Protein AF-A0A3N5WGN0-F1 (afdb_monomer)

Structure (mmCIF, N/CA/C/O backbone):
data_AF-A0A3N5WGN0-F1
#
_entry.id   AF-A0A3N5WGN0-F1
#
loop_
_atom_site.group_PDB
_atom_site.id
_atom_site.type_symbol
_atom_site.label_atom_id
_atom_site.label_alt_id
_atom_site.label_comp_id
_atom_site.label_asym_id
_atom_site.label_entity_id
_atom_site.label_seq_id
_atom_site.pdbx_PDB_ins_code
_atom_site.Cartn_x
_atom_site.Cartn_y
_atom_site.Cartn_z
_atom_site.occupancy
_atom_site.B_iso_or_equiv
_atom_site.auth_seq_id
_atom_site.auth_comp_id
_atom_site.auth_asym_id
_atom_site.auth_atom_id
_atom_site.pdbx_PDB_model_num
ATOM 1 N N . MET A 1 1 ? 7.384 17.976 -29.093 1.00 52.03 1 MET A N 1
ATOM 2 C CA . MET A 1 1 ? 8.192 16.838 -28.592 1.00 52.03 1 MET A CA 1
ATOM 3 C C . MET A 1 1 ? 7.780 16.317 -27.204 1.00 52.03 1 MET A C 1
ATOM 5 O O . MET A 1 1 ? 8.211 15.232 -26.861 1.00 52.03 1 MET A O 1
ATOM 9 N N . LEU A 1 2 ? 6.886 16.974 -26.442 1.00 50.44 2 LEU A N 1
ATOM 10 C CA . LEU A 1 2 ? 6.421 16.493 -25.118 1.00 50.44 2 LEU A CA 1
ATOM 11 C C . LEU A 1 2 ? 5.454 15.283 -25.141 1.00 50.44 2 LEU A C 1
ATOM 13 O O . LEU A 1 2 ? 5.202 14.663 -24.115 1.00 50.44 2 LEU A O 1
ATOM 17 N N . ARG A 1 3 ? 4.870 14.954 -26.302 1.00 47.56 3 ARG A N 1
ATOM 18 C CA . ARG A 1 3 ? 3.753 13.994 -26.410 1.00 47.56 3 ARG A CA 1
ATOM 19 C C . ARG A 1 3 ? 4.197 12.525 -26.514 1.00 47.56 3 ARG A C 1
ATOM 21 O O . ARG A 1 3 ? 3.372 11.638 -26.316 1.00 47.56 3 ARG A O 1
ATOM 28 N N . SER A 1 4 ? 5.468 12.253 -26.831 1.00 51.91 4 SER A N 1
ATOM 29 C CA . SER A 1 4 ? 5.991 10.882 -26.940 1.00 51.91 4 SER A CA 1
ATOM 30 C C . SER A 1 4 ? 6.491 10.336 -25.600 1.00 51.91 4 SER A C 1
ATOM 32 O O . SER A 1 4 ? 6.226 9.179 -25.298 1.00 51.91 4 SER A O 1
ATOM 34 N N . THR A 1 5 ? 7.126 11.156 -24.760 1.00 50.47 5 THR A N 1
ATOM 35 C CA . THR A 1 5 ? 7.689 10.741 -23.461 1.00 50.47 5 THR A CA 1
ATOM 36 C C . THR A 1 5 ? 6.616 10.243 -22.494 1.00 50.47 5 THR A C 1
ATOM 38 O O . THR A 1 5 ? 6.774 9.197 -21.872 1.00 50.47 5 THR A O 1
ATOM 41 N N . VAL A 1 6 ? 5.466 10.926 -22.454 1.00 54.31 6 VAL A N 1
ATOM 42 C CA . VAL A 1 6 ? 4.311 10.523 -21.634 1.00 54.31 6 VAL A CA 1
ATOM 43 C C . VAL A 1 6 ? 3.792 9.141 -22.053 1.00 54.31 6 VAL A C 1
ATOM 45 O O . VAL A 1 6 ? 3.492 8.309 -21.203 1.00 54.31 6 VAL A O 1
ATOM 48 N N . ARG A 1 7 ? 3.758 8.846 -23.360 1.00 56.03 7 ARG A N 1
ATOM 49 C CA . ARG A 1 7 ? 3.314 7.543 -23.883 1.00 56.03 7 ARG A CA 1
ATOM 50 C C . ARG A 1 7 ? 4.218 6.390 -23.440 1.00 56.03 7 ARG A C 1
ATOM 52 O O . ARG A 1 7 ? 3.700 5.343 -23.068 1.00 56.03 7 ARG A O 1
ATOM 59 N N . TYR A 1 8 ? 5.536 6.578 -23.443 1.00 54.25 8 TYR A N 1
ATOM 60 C CA . TYR A 1 8 ? 6.469 5.535 -23.001 1.00 54.25 8 TYR A CA 1
ATOM 61 C C . TYR A 1 8 ? 6.407 5.293 -21.490 1.00 54.25 8 TYR A C 1
ATOM 63 O O . TYR A 1 8 ? 6.500 4.144 -21.069 1.00 54.25 8 TYR A O 1
ATOM 71 N N . HIS A 1 9 ? 6.167 6.332 -20.682 1.00 59.56 9 HIS A N 1
ATOM 72 C CA . HIS A 1 9 ? 5.974 6.165 -19.239 1.00 59.56 9 HIS A CA 1
ATOM 73 C C . HIS A 1 9 ? 4.719 5.355 -18.899 1.00 59.56 9 HIS A C 1
ATOM 75 O O . HIS A 1 9 ? 4.799 4.466 -18.059 1.00 59.56 9 HIS A O 1
ATOM 81 N N . PHE A 1 10 ? 3.594 5.582 -19.586 1.00 59.38 10 PHE A N 1
ATOM 82 C CA . PHE A 1 10 ? 2.386 4.772 -19.381 1.00 59.38 10 PHE A CA 1
ATOM 83 C C . PHE A 1 10 ? 2.578 3.308 -19.789 1.00 59.38 10 PHE A C 1
ATOM 85 O O . PHE A 1 10 ? 2.125 2.414 -19.080 1.00 59.38 10 PHE A O 1
ATOM 92 N N . VAL A 1 11 ? 3.276 3.045 -20.899 1.00 66.50 11 VAL A N 1
ATOM 93 C CA . VAL A 1 11 ? 3.573 1.670 -21.336 1.00 66.50 11 VAL A CA 1
ATOM 94 C C . VAL A 1 11 ? 4.519 0.977 -20.353 1.00 66.50 11 VAL A C 1
ATOM 96 O O . VAL A 1 11 ? 4.291 -0.172 -19.995 1.00 66.50 11 VAL A O 1
ATOM 99 N N . PHE A 1 12 ? 5.545 1.677 -19.867 1.00 65.81 12 PHE A N 1
ATOM 100 C CA . PHE A 1 12 ? 6.492 1.137 -18.892 1.00 65.81 12 PHE A CA 1
ATOM 101 C C . PHE A 1 12 ? 5.837 0.866 -17.531 1.00 65.81 12 PHE A C 1
ATOM 103 O O . PHE A 1 12 ? 6.024 -0.210 -16.970 1.00 65.81 12 PHE A O 1
ATOM 110 N N . LEU A 1 13 ? 5.001 1.788 -17.040 1.00 67.62 13 LEU A N 1
ATOM 111 C CA . LEU A 1 13 ? 4.187 1.584 -15.839 1.00 67.62 13 LEU A CA 1
ATOM 112 C C . LEU A 1 13 ? 3.234 0.393 -16.013 1.00 67.62 13 LEU A C 1
ATOM 114 O O . LEU A 1 13 ? 3.113 -0.431 -15.112 1.00 67.62 13 LEU A O 1
ATOM 118 N N . GLY A 1 14 ? 2.608 0.266 -17.186 1.00 66.94 14 GLY A N 1
ATOM 119 C CA . GLY A 1 14 ? 1.764 -0.876 -17.532 1.00 66.94 14 GLY A CA 1
ATOM 120 C C . GLY A 1 14 ? 2.525 -2.204 -17.519 1.00 66.94 14 GLY A C 1
ATOM 121 O O . GLY A 1 14 ? 2.006 -3.188 -17.008 1.00 66.94 14 GLY A O 1
ATOM 122 N N . ILE A 1 15 ? 3.770 -2.232 -18.007 1.00 66.88 15 ILE A N 1
ATOM 123 C CA . ILE A 1 15 ? 4.635 -3.422 -17.965 1.00 66.88 15 ILE A CA 1
ATOM 124 C C . ILE A 1 15 ? 5.063 -3.746 -16.529 1.00 66.88 15 ILE A C 1
ATOM 126 O O . ILE A 1 15 ? 5.060 -4.913 -16.157 1.00 66.88 15 ILE A O 1
ATOM 130 N N . ILE A 1 16 ? 5.386 -2.750 -15.699 1.00 67.88 16 ILE A N 1
ATOM 131 C CA . ILE A 1 16 ? 5.701 -2.973 -14.278 1.00 67.88 16 ILE A CA 1
ATOM 132 C C . ILE A 1 16 ? 4.485 -3.540 -13.541 1.00 67.88 16 ILE A C 1
ATOM 134 O O . ILE A 1 16 ? 4.614 -4.541 -12.845 1.00 67.88 16 ILE A O 1
ATOM 138 N N . LEU A 1 17 ? 3.299 -2.958 -13.734 1.00 66.06 17 LEU A N 1
ATOM 139 C CA . LEU A 1 17 ? 2.056 -3.462 -13.145 1.00 66.06 17 LEU A CA 1
ATOM 140 C C . LEU A 1 17 ? 1.719 -4.871 -13.640 1.00 66.06 17 LEU A C 1
ATOM 142 O O . LEU A 1 17 ? 1.282 -5.702 -12.850 1.00 66.06 17 LEU A O 1
ATOM 146 N N . LEU A 1 18 ? 1.973 -5.162 -14.918 1.00 61.31 18 LEU A N 1
ATOM 147 C CA . LEU A 1 18 ? 1.823 -6.499 -15.485 1.00 61.31 18 LEU A CA 1
ATOM 148 C C . LEU A 1 18 ? 2.792 -7.492 -14.829 1.00 61.31 18 LEU A C 1
ATOM 150 O O . LEU A 1 18 ? 2.378 -8.582 -14.459 1.00 61.31 18 LEU A O 1
ATOM 154 N N . MET A 1 19 ? 4.057 -7.117 -14.632 1.00 65.56 19 MET A N 1
ATOM 155 C CA . MET A 1 19 ? 5.050 -7.961 -13.959 1.00 65.56 19 MET A CA 1
ATOM 156 C C . MET A 1 19 ? 4.718 -8.189 -12.477 1.00 65.56 19 MET A C 1
ATOM 158 O O . MET A 1 19 ? 4.921 -9.292 -11.978 1.00 65.56 19 MET A O 1
ATOM 162 N N . ILE A 1 20 ? 4.166 -7.183 -11.789 1.00 64.94 20 ILE A N 1
ATOM 163 C CA . ILE A 1 20 ? 3.671 -7.310 -10.408 1.00 64.94 20 ILE A CA 1
ATOM 164 C C . ILE A 1 20 ? 2.434 -8.214 -10.356 1.00 64.94 20 ILE A C 1
ATOM 166 O O . ILE A 1 20 ? 2.330 -9.041 -9.462 1.00 64.94 20 ILE A O 1
ATOM 170 N N . GLY A 1 21 ? 1.513 -8.110 -11.317 1.00 56.66 21 GLY A N 1
ATOM 171 C CA . GLY A 1 21 ? 0.353 -9.005 -11.398 1.00 56.66 21 GLY A CA 1
ATOM 172 C C . GLY A 1 21 ? 0.722 -10.450 -11.763 1.00 56.66 21 GLY A C 1
ATOM 173 O O . GLY A 1 21 ? 0.049 -11.387 -11.346 1.00 56.66 21 GLY A O 1
ATOM 174 N N . LEU A 1 22 ? 1.813 -10.652 -12.511 1.00 54.97 22 LEU A N 1
ATOM 175 C CA . LEU A 1 22 ? 2.309 -11.976 -12.906 1.00 54.97 22 LEU A CA 1
ATOM 176 C C . LEU A 1 22 ? 3.057 -12.715 -11.784 1.00 54.97 22 LEU A C 1
ATOM 178 O O . LEU A 1 22 ? 3.289 -13.915 -11.923 1.00 54.97 22 LEU A O 1
ATOM 182 N N . SER A 1 23 ? 3.413 -12.054 -10.674 1.00 57.78 23 SER A N 1
ATOM 183 C CA . SER A 1 23 ? 4.052 -12.716 -9.524 1.00 57.78 23 SER A CA 1
ATOM 184 C C . SER A 1 23 ? 3.077 -13.546 -8.671 1.00 57.78 23 SER A C 1
ATOM 186 O O . SER A 1 23 ? 3.498 -14.162 -7.695 1.00 57.78 23 SER A O 1
ATOM 188 N N . GLY A 1 24 ? 1.792 -13.606 -9.048 1.00 53.88 24 GLY A N 1
ATOM 189 C CA . GLY A 1 24 ? 0.784 -14.554 -8.549 1.00 53.88 24 GLY A CA 1
ATOM 190 C C . GLY A 1 24 ? 0.240 -14.278 -7.144 1.00 53.88 24 GLY A C 1
ATOM 191 O O . GLY A 1 24 ? -0.878 -14.679 -6.844 1.00 53.88 24 GLY A O 1
ATOM 192 N N . CYS A 1 25 ? 0.999 -13.571 -6.312 1.00 66.38 25 CYS A N 1
ATOM 193 C CA . CYS A 1 25 ? 0.650 -13.274 -4.921 1.00 66.38 25 CYS A CA 1
ATOM 194 C C . CYS A 1 25 ? 0.081 -11.851 -4.749 1.00 66.38 25 CYS A C 1
ATOM 196 O O . CYS A 1 25 ? -0.743 -11.584 -3.880 1.00 66.38 25 CYS A O 1
ATOM 198 N N . SER A 1 26 ? 0.476 -10.908 -5.606 1.00 76.38 26 SER A N 1
ATOM 199 C CA . SER A 1 26 ? 0.043 -9.512 -5.485 1.00 76.38 26 SER A CA 1
ATOM 200 C C . SER A 1 26 ? -1.244 -9.241 -6.261 1.00 76.38 26 SER A C 1
ATOM 202 O O . SER A 1 26 ? -1.379 -9.626 -7.423 1.00 76.38 26 SER A O 1
ATOM 204 N N . GLN A 1 27 ? -2.172 -8.509 -5.645 1.00 79.69 27 GLN A N 1
ATOM 205 C CA . GLN A 1 27 ? -3.419 -8.097 -6.288 1.00 79.69 27 GLN A CA 1
ATOM 206 C C . GLN A 1 27 ? -3.340 -6.633 -6.719 1.00 79.69 27 GLN A C 1
ATOM 208 O O . GLN A 1 27 ? -2.926 -5.772 -5.945 1.00 79.69 27 GLN A O 1
ATOM 213 N N . VAL A 1 28 ? -3.770 -6.340 -7.949 1.00 81.19 28 VAL A N 1
ATOM 214 C CA . VAL A 1 28 ? -3.794 -4.981 -8.505 1.00 81.19 28 VAL A CA 1
ATOM 215 C C . VAL A 1 28 ? -5.228 -4.585 -8.844 1.00 81.19 28 VAL A C 1
ATOM 217 O O . VAL A 1 28 ? -5.902 -5.271 -9.610 1.00 81.19 28 VAL A O 1
ATOM 220 N N . VAL A 1 29 ? -5.680 -3.449 -8.313 1.00 81.81 29 VAL A N 1
ATOM 221 C CA . VAL A 1 29 ? -7.005 -2.875 -8.560 1.00 81.81 29 VAL A CA 1
ATOM 222 C C . VAL A 1 29 ? -6.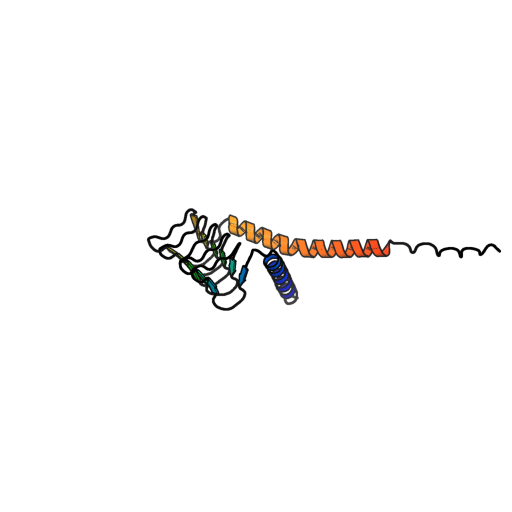856 -1.559 -9.317 1.00 81.81 29 VAL A C 1
ATOM 224 O O . VAL A 1 29 ? -6.320 -0.569 -8.811 1.00 81.81 29 VAL A O 1
ATOM 227 N N . THR A 1 30 ? -7.312 -1.559 -10.568 1.00 76.06 30 THR A N 1
ATOM 228 C CA . THR A 1 30 ? -7.096 -0.468 -11.530 1.00 76.06 30 THR A CA 1
ATOM 229 C C . THR A 1 30 ? -8.307 0.452 -11.710 1.00 76.06 30 THR A C 1
ATOM 231 O O . THR A 1 30 ? -8.133 1.551 -12.234 1.00 76.06 30 THR A O 1
ATOM 234 N N . GLY A 1 31 ? -9.513 0.071 -11.267 1.00 75.12 31 GLY A N 1
ATOM 235 C CA . GLY A 1 31 ? -10.706 0.912 -11.410 1.00 75.12 31 GLY A CA 1
ATOM 236 C C . GLY A 1 31 ? -11.925 0.439 -10.617 1.00 75.12 31 GLY A C 1
ATOM 237 O O . GLY A 1 31 ? -12.088 -0.753 -10.374 1.00 75.12 31 GLY A O 1
ATOM 238 N N . GLY A 1 32 ? -12.786 1.398 -10.256 1.00 81.56 32 GLY A N 1
ATOM 239 C CA . GLY A 1 32 ? -13.968 1.179 -9.412 1.00 81.56 32 GLY A CA 1
ATOM 240 C C . GLY A 1 32 ? -13.626 1.012 -7.928 1.00 81.56 32 GLY A C 1
ATOM 241 O O . GLY A 1 32 ? -12.496 0.655 -7.599 1.00 81.56 32 GLY A O 1
ATOM 242 N N . ASN A 1 33 ? -14.593 1.303 -7.045 1.00 89.31 33 ASN A N 1
ATOM 243 C CA . ASN A 1 33 ? -14.398 1.143 -5.599 1.00 89.31 33 ASN A CA 1
ATOM 244 C C . ASN A 1 33 ? -14.065 -0.317 -5.291 1.00 89.31 33 ASN A C 1
ATOM 246 O O . ASN A 1 33 ? -14.701 -1.232 -5.818 1.00 89.31 33 ASN A O 1
ATOM 250 N N . TYR A 1 34 ? -13.075 -0.515 -4.434 1.00 93.31 34 TYR A N 1
ATOM 251 C CA . TYR A 1 34 ? -12.640 -1.827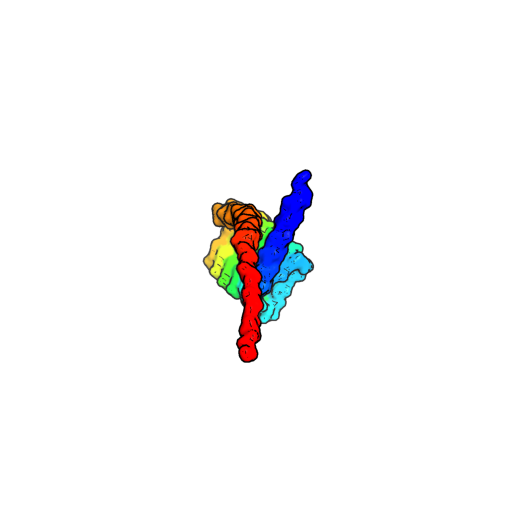 -4.004 1.00 93.31 34 TYR A CA 1
ATOM 252 C C . TYR A 1 34 ? -13.197 -2.147 -2.626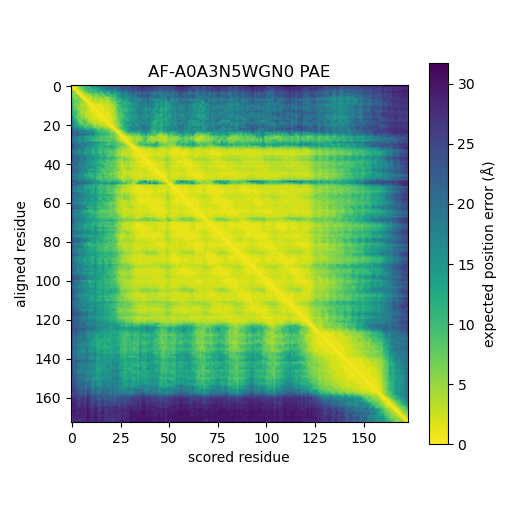 1.00 93.31 34 TYR A C 1
ATOM 254 O O . TYR A 1 34 ? -13.175 -1.314 -1.724 1.00 93.31 34 TYR A O 1
ATOM 262 N N . THR A 1 35 ? -13.642 -3.380 -2.433 1.00 95.44 35 THR A N 1
ATOM 263 C CA . THR A 1 35 ? -14.013 -3.869 -1.109 1.00 95.44 35 THR A CA 1
ATOM 264 C C . THR A 1 35 ? -13.412 -5.249 -0.927 1.00 95.44 35 THR A C 1
ATOM 266 O O . THR A 1 35 ? -13.742 -6.161 -1.684 1.00 95.44 35 THR A O 1
ATOM 269 N N . LEU A 1 36 ? -12.543 -5.407 0.074 1.00 95.81 36 LEU A N 1
ATOM 270 C CA . LEU A 1 36 ? -12.138 -6.722 0.554 1.00 95.81 36 LEU A CA 1
ATOM 271 C C . LEU A 1 36 ? -13.147 -7.149 1.619 1.00 95.81 36 LEU A C 1
ATOM 273 O O . LEU A 1 36 ? -13.190 -6.596 2.717 1.00 95.81 36 LEU A O 1
ATOM 277 N N . GLY A 1 37 ? -14.009 -8.088 1.251 1.00 96.00 37 GLY A N 1
ATOM 278 C CA . GLY A 1 37 ? -15.097 -8.569 2.087 1.00 96.00 37 GLY A CA 1
ATOM 279 C C . GLY A 1 37 ? -14.623 -9.317 3.333 1.00 96.00 37 GLY A C 1
ATOM 280 O O . GLY A 1 37 ? -13.486 -9.777 3.421 1.00 96.00 37 GLY A O 1
ATOM 281 N N . SER A 1 38 ? -15.527 -9.485 4.294 1.00 96.38 38 SER A N 1
ATOM 282 C CA . SER A 1 38 ? -15.254 -10.251 5.510 1.00 96.38 38 SER A CA 1
ATOM 283 C C . SER A 1 38 ? -14.843 -11.689 5.198 1.00 96.38 38 SER A C 1
ATOM 285 O O . SER A 1 38 ? -15.462 -12.357 4.368 1.00 96.38 38 SER A O 1
ATOM 287 N N . GLY A 1 39 ? -13.778 -12.161 5.849 1.00 94.31 39 GLY A N 1
ATOM 288 C CA . GLY A 1 39 ? -13.190 -13.481 5.615 1.00 94.31 39 GLY A CA 1
ATOM 289 C C . GLY A 1 39 ? -12.408 -13.610 4.304 1.00 94.31 39 GLY A C 1
ATOM 290 O O . GLY A 1 39 ? -11.822 -14.663 4.056 1.00 94.31 39 GLY A O 1
ATOM 291 N N . GLN A 1 40 ? -12.377 -12.573 3.458 1.00 95.94 40 GLN A N 1
ATOM 292 C CA . GLN A 1 40 ? -11.550 -12.573 2.256 1.00 95.94 40 GLN A CA 1
ATOM 293 C C . GLN A 1 40 ? -10.100 -12.248 2.594 1.00 95.94 40 GLN A C 1
ATOM 295 O O . GLN A 1 40 ? -9.799 -11.479 3.510 1.00 95.94 40 GLN A O 1
ATOM 300 N N . ARG A 1 41 ? -9.196 -12.826 1.805 1.00 95.88 41 ARG A N 1
ATOM 301 C CA . ARG A 1 41 ? -7.759 -12.705 2.002 1.00 95.88 41 ARG A CA 1
ATOM 302 C C . ARG A 1 41 ? -7.057 -12.342 0.702 1.00 95.88 41 ARG A C 1
ATOM 304 O O . ARG A 1 41 ? -7.390 -12.883 -0.349 1.00 95.88 41 ARG A O 1
ATOM 311 N N . VAL A 1 42 ? -6.069 -11.461 0.807 1.00 94.19 42 VAL A N 1
ATOM 312 C CA . VAL A 1 42 ? -5.085 -11.176 -0.239 1.00 94.19 42 VAL A CA 1
ATOM 313 C C . VAL A 1 42 ? -3.738 -11.715 0.226 1.00 94.19 42 VAL A C 1
ATOM 315 O O . VAL A 1 42 ? -3.167 -11.224 1.202 1.00 94.19 42 VAL A O 1
ATOM 318 N N . ASP A 1 43 ? -3.244 -12.739 -0.467 1.00 93.06 43 ASP A N 1
ATOM 319 C CA . ASP A 1 43 ? -1.958 -13.386 -0.191 1.00 93.06 43 ASP A CA 1
ATOM 320 C C . ASP A 1 43 ? -0.789 -12.611 -0.805 1.00 93.06 43 ASP A C 1
ATOM 322 O O . ASP A 1 43 ? -0.113 -13.093 -1.703 1.00 93.06 43 ASP A O 1
ATOM 326 N N . GLY A 1 44 ? -0.529 -11.403 -0.315 1.00 90.94 44 GLY A N 1
ATOM 327 C CA . GLY A 1 44 ? 0.584 -10.572 -0.757 1.00 90.94 44 GLY A CA 1
ATOM 328 C C . GLY A 1 44 ? 0.289 -9.095 -0.560 1.00 90.94 44 GLY A C 1
ATOM 329 O O . GLY A 1 44 ? -0.516 -8.718 0.292 1.00 90.94 44 GLY A O 1
ATOM 330 N N . SER A 1 45 ? 0.949 -8.254 -1.357 1.00 91.62 45 SER A N 1
ATOM 331 C CA . SER A 1 45 ? 0.685 -6.816 -1.363 1.00 91.62 45 SER A CA 1
ATOM 332 C C . SER A 1 45 ? -0.539 -6.486 -2.219 1.00 91.62 45 SER A C 1
ATOM 334 O O . SER A 1 45 ? -0.702 -6.997 -3.332 1.00 91.62 45 SER A O 1
ATOM 336 N N . LEU A 1 46 ? -1.377 -5.586 -1.712 1.00 92.50 46 LEU A N 1
ATOM 337 C CA . LEU A 1 46 ? -2.558 -5.074 -2.398 1.00 92.50 46 LEU A CA 1
ATOM 338 C C . LEU A 1 46 ? -2.255 -3.691 -2.981 1.00 92.50 46 LEU A C 1
ATOM 340 O O . LEU A 1 46 ? -2.038 -2.736 -2.240 1.00 92.50 46 LEU A O 1
ATOM 344 N N . PHE A 1 47 ? -2.267 -3.574 -4.306 1.00 91.38 47 PHE A N 1
ATOM 345 C CA . PHE A 1 47 ? -2.025 -2.327 -5.030 1.00 91.38 47 PHE A CA 1
ATOM 346 C C . PHE A 1 47 ? -3.339 -1.728 -5.537 1.00 91.38 47 PHE A C 1
ATOM 348 O O . PHE A 1 47 ? -4.005 -2.318 -6.387 1.00 91.38 47 PHE A O 1
ATOM 355 N N . ILE A 1 48 ? -3.695 -0.531 -5.074 1.00 91.12 48 ILE A N 1
ATOM 356 C CA . ILE A 1 48 ? -4.929 0.176 -5.444 1.00 91.12 48 ILE A CA 1
ATOM 357 C C . ILE A 1 48 ? -4.561 1.508 -6.102 1.00 91.12 48 ILE A C 1
ATOM 359 O O . ILE A 1 48 ? -4.004 2.410 -5.480 1.00 91.12 48 ILE A O 1
ATOM 363 N N . LEU A 1 49 ? -4.849 1.653 -7.393 1.00 85.06 49 LEU A N 1
ATOM 364 C CA . LEU A 1 49 ? -4.307 2.769 -8.175 1.00 85.06 49 LEU A CA 1
ATOM 365 C C . LEU A 1 49 ? -5.201 4.014 -8.185 1.00 85.06 49 LEU A C 1
ATOM 367 O O . LEU A 1 49 ? -4.686 5.125 -8.268 1.00 85.06 49 LEU A O 1
ATOM 371 N N . SER A 1 50 ? -6.527 3.859 -8.163 1.00 73.06 50 SER A N 1
ATOM 372 C CA . SER A 1 50 ? -7.420 4.979 -8.502 1.00 73.06 50 SER A CA 1
ATOM 373 C C . SER A 1 50 ? -8.817 4.893 -7.879 1.00 73.06 50 SER A C 1
ATOM 375 O O . SER A 1 50 ? -9.778 5.401 -8.464 1.00 73.06 50 SER A O 1
ATOM 377 N N . SER A 1 51 ? -8.981 4.237 -6.731 1.00 82.62 51 SER A N 1
ATOM 378 C CA . SER A 1 51 ? -10.307 4.162 -6.121 1.00 82.62 51 SER A CA 1
ATOM 379 C C . SER A 1 51 ? -10.321 4.152 -4.608 1.00 82.62 51 SER A C 1
ATOM 381 O O . SER A 1 51 ? -9.285 3.966 -3.977 1.00 82.62 51 SER A O 1
ATOM 383 N N . ASN A 1 52 ? -11.516 4.363 -4.051 1.00 92.25 52 ASN A N 1
ATOM 384 C CA . ASN A 1 52 ? -11.744 4.125 -2.638 1.00 92.25 52 ASN A CA 1
ATOM 385 C C . ASN A 1 52 ? -11.635 2.628 -2.366 1.00 92.25 52 ASN A C 1
ATOM 387 O O . ASN A 1 52 ? -12.053 1.817 -3.198 1.00 92.25 52 ASN A O 1
ATOM 391 N N . ALA A 1 53 ? -11.100 2.280 -1.208 1.00 95.56 53 ALA A N 1
ATOM 392 C CA . ALA A 1 53 ? -10.971 0.904 -0.781 1.00 95.56 53 ALA A CA 1
ATOM 393 C C . ALA A 1 53 ? -11.496 0.723 0.638 1.00 95.56 53 ALA A C 1
ATOM 395 O O . ALA A 1 53 ? -11.174 1.502 1.532 1.00 95.56 53 ALA A O 1
ATOM 396 N N . ASP A 1 54 ? -12.270 -0.337 0.833 1.00 97.06 54 ASP A N 1
ATOM 397 C CA . ASP A 1 54 ? -12.785 -0.753 2.130 1.00 97.06 54 ASP A CA 1
ATOM 398 C C . ASP A 1 54 ? -12.285 -2.167 2.440 1.00 97.06 54 ASP A C 1
ATOM 400 O O . ASP A 1 54 ? -12.620 -3.127 1.747 1.00 97.06 54 ASP A O 1
ATOM 404 N N . LEU A 1 55 ? -11.486 -2.313 3.492 1.00 97.69 55 LEU A N 1
ATOM 405 C CA . LEU A 1 55 ? -11.115 -3.611 4.055 1.00 97.69 55 LEU A CA 1
ATOM 406 C C . LEU A 1 55 ? -12.094 -3.907 5.184 1.00 97.69 55 LEU A C 1
ATOM 408 O O . LEU A 1 55 ? -12.015 -3.275 6.235 1.00 97.69 55 LEU A O 1
ATOM 412 N N . LEU A 1 56 ? -13.052 -4.807 4.964 1.00 97.94 56 LEU A N 1
ATOM 413 C CA . LEU A 1 56 ? -14.092 -5.105 5.949 1.00 97.94 56 LEU A CA 1
ATOM 414 C C . LEU A 1 56 ? -13.549 -5.921 7.126 1.00 97.94 56 LEU A C 1
ATOM 416 O O . LEU A 1 56 ? -12.461 -6.494 7.071 1.00 97.94 56 LEU A O 1
ATOM 420 N N . GLU A 1 57 ? -14.320 -5.978 8.207 1.00 97.38 57 GLU A N 1
ATOM 421 C CA . GLU A 1 57 ? -13.968 -6.754 9.395 1.00 97.38 57 GLU A CA 1
ATOM 422 C C . GLU A 1 57 ? -13.715 -8.225 9.043 1.00 97.38 57 GLU A C 1
ATOM 424 O O . GLU A 1 57 ? -14.454 -8.825 8.258 1.00 97.38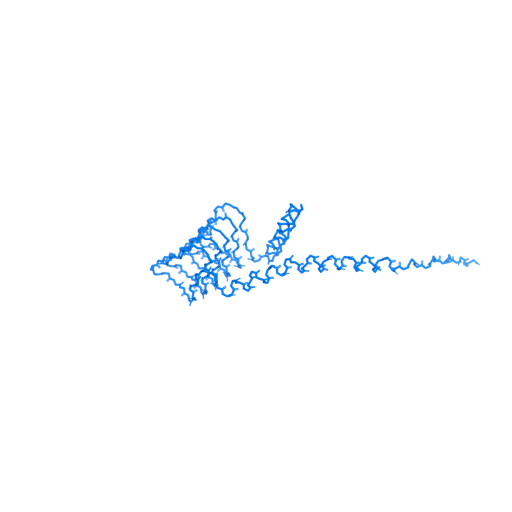 57 GLU A O 1
ATOM 429 N N . GLY A 1 58 ? -12.648 -8.801 9.599 1.00 96.00 58 GLY A N 1
ATOM 430 C CA . GLY A 1 58 ? -12.229 -10.177 9.322 1.00 96.00 58 GLY A CA 1
ATOM 431 C C . GLY A 1 58 ? -11.593 -10.386 7.944 1.00 96.00 58 GLY A C 1
ATOM 432 O O . GLY A 1 58 ? -11.326 -11.527 7.574 1.00 96.00 58 GLY A O 1
ATOM 433 N N . SER A 1 59 ? -11.375 -9.323 7.167 1.00 98.12 59 SER A N 1
ATOM 434 C CA . SER A 1 59 ? -10.534 -9.385 5.970 1.00 98.12 59 SER A CA 1
ATOM 435 C C . SER A 1 59 ? -9.044 -9.357 6.328 1.00 98.12 59 SER A C 1
ATOM 437 O O . SER A 1 59 ? -8.668 -8.835 7.380 1.00 98.12 59 SER A O 1
ATOM 439 N N . LEU A 1 60 ? -8.195 -9.921 5.462 1.00 97.62 60 LEU A N 1
ATOM 440 C CA . LEU A 1 60 ? -6.752 -10.028 5.698 1.00 97.62 60 LEU A CA 1
ATOM 441 C C . LEU A 1 60 ? -5.933 -9.697 4.447 1.00 97.62 60 LEU A C 1
ATOM 443 O O . LEU A 1 60 ? -6.119 -10.307 3.396 1.00 97.62 60 LEU A O 1
ATOM 447 N N . VAL A 1 61 ? -4.952 -8.811 4.586 1.00 97.62 61 VAL A N 1
ATOM 448 C CA . VAL A 1 61 ? -3.873 -8.616 3.610 1.00 97.62 61 VAL A CA 1
ATOM 449 C C . VAL A 1 61 ? -2.567 -9.053 4.261 1.00 97.62 61 VAL A C 1
ATOM 451 O O . VAL A 1 61 ? -2.164 -8.517 5.290 1.00 97.62 61 VAL A O 1
ATOM 454 N N . THR A 1 62 ? -1.905 -10.058 3.689 1.00 96.12 62 THR A N 1
ATOM 455 C CA . THR A 1 62 ? -0.699 -10.635 4.309 1.00 96.12 62 THR A CA 1
ATOM 456 C C . THR A 1 62 ? 0.562 -9.816 4.060 1.00 96.12 62 THR A C 1
ATOM 458 O O . THR A 1 62 ? 1.576 -10.062 4.705 1.00 96.12 62 THR A O 1
ATOM 461 N N . GLY A 1 63 ? 0.532 -8.909 3.084 1.00 94.31 63 GLY A N 1
ATOM 462 C CA . GLY A 1 63 ? 1.592 -7.947 2.806 1.00 94.31 63 GLY A CA 1
ATOM 463 C C . GLY A 1 63 ? 1.104 -6.512 2.974 1.00 94.31 63 GLY A C 1
ATOM 464 O O . GLY A 1 63 ? 0.137 -6.241 3.683 1.00 94.31 63 GLY A O 1
ATOM 465 N N . SER A 1 64 ? 1.778 -5.584 2.301 1.00 94.56 64 SER A N 1
ATOM 466 C CA . SER A 1 64 ? 1.475 -4.155 2.406 1.00 94.56 64 SER A CA 1
ATOM 467 C C . SER A 1 64 ? 0.276 -3.744 1.547 1.00 94.56 64 SER A C 1
ATOM 469 O O . SER A 1 64 ? 0.069 -4.264 0.445 1.00 94.56 64 SER A O 1
ATOM 471 N N . VAL A 1 65 ? -0.471 -2.740 2.002 1.00 95.56 65 VAL A N 1
ATOM 472 C CA . VAL A 1 65 ? -1.477 -2.051 1.180 1.00 95.56 65 VAL A CA 1
ATOM 473 C C . VAL A 1 65 ? -0.847 -0.794 0.593 1.00 95.56 65 VAL A C 1
ATOM 475 O O . VAL A 1 65 ? -0.403 0.089 1.321 1.00 95.56 65 VAL A O 1
ATOM 478 N N . ILE A 1 66 ? -0.803 -0.705 -0.732 1.00 93.00 66 ILE A N 1
ATOM 479 C CA . ILE A 1 66 ? -0.216 0.413 -1.469 1.00 93.00 66 ILE A CA 1
ATOM 480 C C . ILE A 1 66 ? -1.330 1.078 -2.268 1.00 93.00 66 ILE A C 1
ATOM 482 O O . ILE A 1 66 ? -1.800 0.531 -3.266 1.00 93.00 66 ILE A O 1
ATOM 486 N N . GLN A 1 67 ? -1.743 2.271 -1.847 1.00 92.69 67 GLN A N 1
ATOM 487 C CA . GLN A 1 67 ? -2.812 3.026 -2.489 1.00 92.69 67 GLN A CA 1
ATOM 488 C C . GLN A 1 67 ? -2.304 4.366 -3.027 1.00 92.69 67 GLN A C 1
ATOM 490 O O . GLN A 1 67 ? -1.737 5.180 -2.302 1.00 92.69 67 GLN A O 1
ATOM 495 N N . LEU A 1 68 ? -2.504 4.626 -4.319 1.00 89.06 68 LEU A N 1
ATOM 496 C CA . LEU A 1 68 ? -2.006 5.866 -4.925 1.00 89.06 68 LEU A CA 1
ATOM 497 C C . LEU A 1 68 ? -2.951 7.060 -4.749 1.00 89.06 68 LEU A C 1
ATOM 499 O O . LEU A 1 68 ? -2.492 8.198 -4.795 1.00 89.06 68 LEU A O 1
ATOM 503 N N . CYS A 1 69 ? -4.253 6.826 -4.587 1.00 84.50 69 CYS A N 1
ATOM 504 C CA . CYS A 1 69 ? -5.250 7.895 -4.530 1.00 84.50 69 CYS A CA 1
ATOM 505 C C . CYS A 1 69 ? -6.486 7.500 -3.702 1.00 84.50 69 CYS A C 1
ATOM 507 O O . CYS A 1 69 ? -6.751 6.315 -3.510 1.00 84.50 69 CYS A O 1
ATOM 509 N N . CYS A 1 70 ? -7.292 8.503 -3.341 1.00 92.06 70 CYS A N 1
ATOM 510 C CA . CYS A 1 70 ? -8.628 8.418 -2.738 1.00 92.06 70 CYS A CA 1
ATOM 511 C C . CYS A 1 70 ? -8.627 7.966 -1.269 1.00 92.06 70 CYS A C 1
ATOM 513 O O . CYS A 1 70 ? -7.698 8.257 -0.531 1.00 92.06 70 CYS A O 1
ATOM 515 N N . ASN A 1 71 ? -9.709 7.346 -0.801 1.00 95.25 71 ASN A N 1
ATOM 516 C CA . ASN A 1 71 ? -9.865 7.011 0.610 1.00 95.25 71 ASN A CA 1
ATOM 517 C C . ASN A 1 71 ? -9.645 5.516 0.846 1.00 95.25 71 ASN A C 1
ATOM 519 O O . ASN A 1 71 ? -10.042 4.692 0.021 1.00 95.25 71 ASN A O 1
ATOM 523 N N . LEU A 1 72 ? -9.029 5.171 1.967 1.00 97.25 72 LEU A N 1
ATOM 524 C CA . LEU A 1 72 ? -8.869 3.803 2.440 1.00 97.25 72 LEU A CA 1
ATOM 525 C C . LEU A 1 72 ? -9.494 3.697 3.827 1.00 97.25 72 LEU A C 1
ATOM 527 O O . LEU A 1 72 ? -9.064 4.388 4.750 1.00 97.25 72 LEU A O 1
ATOM 531 N N . THR A 1 73 ? -10.469 2.811 3.974 1.00 98.00 73 THR A N 1
ATOM 532 C CA . THR A 1 73 ? -11.042 2.453 5.270 1.00 98.00 73 THR A CA 1
ATOM 533 C C . THR A 1 73 ? -10.582 1.054 5.648 1.00 98.00 73 THR A C 1
ATOM 535 O O . THR A 1 73 ? -10.765 0.105 4.882 1.00 98.00 73 THR A O 1
ATOM 538 N N . VAL A 1 74 ? -10.009 0.905 6.839 1.00 98.19 74 VAL A N 1
ATOM 539 C CA . VAL A 1 74 ? -9.488 -0.368 7.341 1.00 98.19 74 VAL A CA 1
ATOM 540 C C . VAL A 1 74 ? -10.281 -0.804 8.564 1.00 98.19 74 VAL A C 1
ATOM 542 O O . VAL A 1 74 ? -10.238 -0.136 9.591 1.00 98.19 74 VAL A O 1
ATOM 545 N N . ARG A 1 75 ? -10.984 -1.934 8.452 1.00 98.19 75 ARG A N 1
ATOM 546 C CA . ARG A 1 75 ? -11.637 -2.679 9.549 1.00 98.19 75 ARG A CA 1
ATOM 547 C C . ARG A 1 75 ? -11.045 -4.085 9.733 1.00 98.19 75 ARG A C 1
ATOM 549 O O . ARG A 1 75 ? -11.417 -4.789 10.662 1.00 98.19 75 ARG A O 1
ATOM 556 N N . GLY A 1 76 ? -10.178 -4.516 8.814 1.00 97.31 76 GLY A N 1
ATOM 557 C CA . GLY A 1 76 ? -9.525 -5.828 8.814 1.00 97.31 76 GLY A CA 1
ATOM 558 C C . GLY A 1 76 ? -8.076 -5.800 9.313 1.00 97.31 76 GLY A C 1
ATOM 559 O O . GLY A 1 76 ? -7.662 -4.882 10.022 1.00 97.31 76 GLY A O 1
ATOM 560 N N . GLN A 1 77 ? -7.306 -6.811 8.910 1.00 98.25 77 GLN A N 1
ATOM 561 C CA . GLN A 1 77 ? -5.888 -6.977 9.239 1.00 98.25 77 GLN A CA 1
ATOM 562 C C . GLN A 1 77 ? -4.970 -6.700 8.044 1.00 98.25 77 GLN A C 1
ATOM 564 O O . GLN A 1 77 ? -5.220 -7.160 6.927 1.00 98.25 77 GLN A O 1
ATOM 569 N N . VAL A 1 78 ? -3.874 -5.990 8.310 1.00 98.31 78 VAL A N 1
ATOM 570 C CA . VAL A 1 78 ? -2.749 -5.780 7.395 1.00 98.31 78 VAL A CA 1
ATOM 571 C C . VAL A 1 78 ? -1.472 -6.191 8.127 1.00 98.31 78 VAL A C 1
ATOM 573 O O . VAL A 1 78 ? -1.046 -5.516 9.060 1.00 98.31 78 VAL A O 1
ATOM 576 N N . ASN A 1 79 ? -0.854 -7.296 7.709 1.00 97.62 79 ASN A N 1
ATOM 577 C CA . ASN A 1 79 ? 0.298 -7.883 8.418 1.00 97.62 79 ASN A CA 1
ATOM 578 C C . ASN A 1 79 ? 1.628 -7.154 8.169 1.00 97.62 79 ASN A C 1
ATOM 580 O O . ASN A 1 79 ? 2.675 -7.560 8.670 1.00 97.62 79 ASN A O 1
ATOM 584 N N . ASP A 1 80 ? 1.606 -6.115 7.346 1.00 95.44 80 ASP A N 1
ATOM 585 C CA . ASP A 1 80 ? 2.756 -5.260 7.097 1.00 95.44 80 ASP A CA 1
ATOM 586 C C . ASP A 1 80 ? 2.304 -3.795 7.194 1.00 95.44 80 ASP A C 1
ATOM 588 O O . ASP A 1 80 ? 1.603 -3.435 8.139 1.00 95.44 80 ASP A O 1
ATOM 592 N N . GLY A 1 81 ? 2.706 -2.933 6.258 1.00 95.31 81 GLY A N 1
ATOM 593 C CA . GLY A 1 81 ? 2.426 -1.503 6.315 1.00 95.31 81 GLY A CA 1
ATOM 594 C C . GLY A 1 81 ? 1.354 -1.027 5.344 1.00 95.31 81 GLY A C 1
ATOM 595 O O . GLY A 1 81 ? 0.907 -1.737 4.436 1.00 95.31 81 GLY A O 1
ATOM 596 N N . ILE A 1 82 ? 0.989 0.241 5.502 1.00 96.19 82 ILE A N 1
ATOM 597 C CA . ILE A 1 82 ? 0.153 0.970 4.549 1.00 96.19 82 ILE A CA 1
ATOM 598 C C . ILE A 1 82 ? 0.980 2.101 3.954 1.00 96.19 82 ILE A C 1
ATOM 600 O O . ILE A 1 82 ? 1.519 2.938 4.671 1.00 96.19 82 ILE A O 1
ATOM 604 N N . PHE A 1 83 ? 1.036 2.167 2.630 1.00 93.88 83 PHE A N 1
ATOM 605 C CA . PHE A 1 83 ? 1.572 3.311 1.910 1.00 93.88 83 PHE A CA 1
ATOM 606 C C . PHE A 1 83 ? 0.449 3.985 1.128 1.00 93.88 83 PHE A C 1
ATOM 608 O O . PHE A 1 83 ? -0.144 3.377 0.236 1.00 93.88 83 PHE A O 1
ATOM 615 N N . MET A 1 84 ? 0.187 5.255 1.427 1.00 93.06 84 MET A N 1
ATOM 616 C CA . MET A 1 84 ? -0.749 6.082 0.682 1.00 93.06 84 MET A CA 1
ATOM 617 C C . MET A 1 84 ? -0.049 7.304 0.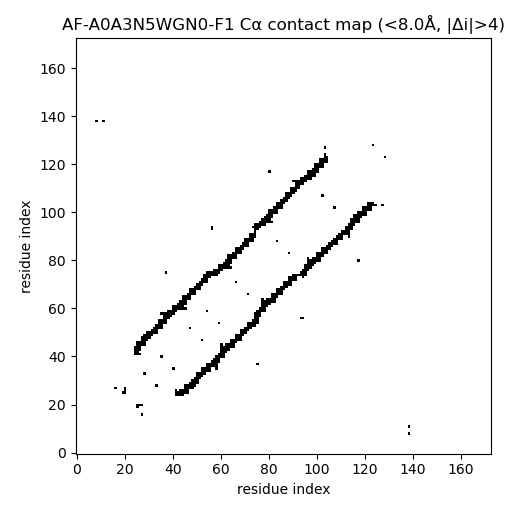097 1.00 93.06 84 MET A C 1
ATOM 619 O O . MET A 1 84 ? 0.516 8.127 0.817 1.00 93.06 84 MET A O 1
ATOM 623 N N . LEU A 1 85 ? -0.125 7.453 -1.225 1.00 90.62 85 LEU A N 1
ATOM 624 C CA . LEU A 1 85 ? 0.441 8.620 -1.899 1.00 90.62 85 LEU A CA 1
ATOM 625 C C . LEU A 1 85 ? -0.464 9.853 -1.753 1.00 90.62 85 LEU A C 1
ATOM 627 O O . LEU A 1 85 ? 0.021 10.944 -1.465 1.00 90.62 85 LEU A O 1
ATOM 631 N N . ALA A 1 86 ? -1.771 9.698 -1.949 1.00 91.12 86 ALA A N 1
ATOM 632 C CA . ALA A 1 86 ? -2.716 10.800 -1.834 1.00 91.12 86 ALA A CA 1
ATOM 633 C C . ALA A 1 86 ? -4.082 10.333 -1.319 1.00 91.12 86 ALA A C 1
ATOM 635 O O . ALA A 1 86 ? -4.660 9.398 -1.869 1.00 91.12 86 ALA A O 1
ATOM 636 N N . GLY A 1 87 ? -4.625 11.046 -0.333 1.00 92.44 87 GLY A N 1
ATOM 637 C CA . GLY A 1 87 ? -5.988 10.882 0.165 1.00 92.44 87 GLY A CA 1
ATOM 638 C C . GLY A 1 87 ? -6.055 10.523 1.648 1.00 92.44 87 GLY A C 1
ATOM 639 O O . GLY A 1 87 ? -5.142 10.850 2.398 1.00 92.44 87 GLY A O 1
ATOM 640 N N . ASN A 1 88 ? -7.166 9.942 2.101 1.00 95.19 88 ASN A N 1
ATOM 641 C CA . ASN A 1 88 ? -7.404 9.761 3.536 1.00 95.19 88 ASN A CA 1
ATOM 642 C C . ASN A 1 88 ? -7.348 8.288 3.937 1.00 95.19 88 ASN A C 1
ATOM 644 O O . ASN A 1 88 ? -7.946 7.444 3.270 1.00 95.19 88 ASN A O 1
ATOM 648 N N . VAL A 1 89 ? -6.696 7.998 5.062 1.00 97.56 89 VAL A N 1
ATOM 649 C CA . VAL A 1 89 ? -6.731 6.675 5.695 1.00 97.56 89 VAL A CA 1
ATOM 650 C C . VAL A 1 89 ? -7.521 6.765 6.984 1.00 97.56 89 VAL A C 1
ATOM 652 O O . VAL A 1 89 ? -7.175 7.536 7.877 1.00 97.56 89 VAL A O 1
ATOM 655 N N . MET A 1 90 ? -8.557 5.941 7.085 1.00 97.94 90 MET A N 1
ATOM 656 C CA . MET A 1 90 ? -9.323 5.739 8.303 1.00 97.94 90 MET A CA 1
ATOM 657 C C . MET A 1 90 ? -9.107 4.315 8.805 1.00 97.94 90 MET A C 1
ATOM 659 O O . MET A 1 90 ? -9.464 3.352 8.130 1.00 97.94 90 MET A O 1
ATOM 663 N N . VAL A 1 91 ? -8.535 4.183 9.996 1.00 98.19 91 VAL A N 1
ATOM 664 C CA . VAL A 1 91 ? -8.361 2.902 10.683 1.00 98.19 91 VAL A CA 1
ATOM 665 C C . VAL A 1 91 ? -9.440 2.802 11.751 1.00 98.19 91 VAL A C 1
ATOM 667 O O . VAL A 1 91 ? -9.422 3.535 12.741 1.00 98.19 91 VAL A O 1
ATOM 670 N N . GLU A 1 92 ? -10.416 1.933 11.521 1.00 98.12 92 GLU A N 1
ATOM 671 C CA . GLU A 1 92 ? -11.567 1.763 12.399 1.00 98.12 92 GLU A CA 1
ATOM 672 C C . GLU A 1 92 ? -11.288 0.793 13.557 1.00 98.12 92 GLU A C 1
ATOM 674 O O . GLU A 1 92 ? -10.283 0.083 13.593 1.00 98.12 92 GLU A O 1
ATOM 679 N N . THR A 1 93 ? -12.189 0.773 14.539 1.00 96.38 93 THR A N 1
ATOM 680 C CA . THR A 1 93 ? -12.115 -0.111 15.707 1.00 96.38 93 THR A CA 1
ATOM 681 C C . THR A 1 93 ? -11.969 -1.577 15.291 1.00 96.38 93 THR A C 1
ATOM 683 O O . THR A 1 93 ? -12.684 -2.047 14.412 1.00 96.38 93 THR A O 1
ATOM 686 N N . GLY A 1 94 ? -11.058 -2.310 15.938 1.00 93.69 94 GLY A N 1
ATOM 687 C CA . GLY A 1 94 ? -10.804 -3.724 15.643 1.00 93.69 94 GLY A CA 1
ATOM 688 C C . GLY A 1 94 ? -9.836 -3.972 14.484 1.00 93.69 94 GLY A C 1
ATOM 689 O O . GLY A 1 94 ? -9.357 -5.095 14.341 1.00 93.69 94 GLY A O 1
ATOM 690 N N . ALA A 1 95 ? -9.486 -2.946 13.703 1.00 97.75 95 ALA A N 1
ATOM 691 C CA . ALA A 1 95 ? -8.445 -3.066 12.692 1.00 97.75 95 ALA A CA 1
ATOM 692 C C . ALA A 1 95 ? -7.059 -3.235 13.325 1.00 97.75 95 ALA A C 1
ATOM 694 O O . ALA A 1 95 ? -6.764 -2.653 14.375 1.00 97.75 95 ALA A O 1
ATOM 695 N N . GLN A 1 96 ? -6.195 -3.987 12.646 1.00 98.06 96 GLN A N 1
ATOM 696 C CA . GLN A 1 96 ? -4.820 -4.221 13.074 1.00 98.06 96 GLN A CA 1
ATOM 697 C C . GLN A 1 96 ? -3.859 -4.036 11.898 1.00 98.06 96 GLN A C 1
ATOM 699 O O . GLN A 1 96 ? -4.033 -4.645 10.842 1.00 98.06 96 GLN A O 1
ATOM 704 N N . ILE A 1 97 ? -2.849 -3.193 12.103 1.00 98.12 97 ILE A N 1
ATOM 705 C CA . ILE A 1 97 ? -1.737 -2.972 11.183 1.00 98.12 97 ILE A CA 1
ATOM 706 C C . ILE A 1 97 ? -0.435 -3.273 11.926 1.00 98.12 97 ILE A C 1
ATOM 708 O O . ILE A 1 97 ? -0.117 -2.633 12.931 1.00 98.12 97 ILE A O 1
ATOM 712 N N . ASP A 1 98 ? 0.315 -4.255 11.439 1.00 97.81 98 ASP A N 1
ATOM 713 C CA . ASP A 1 98 ? 1.501 -4.764 12.136 1.00 97.81 98 ASP A CA 1
ATOM 714 C C . ASP A 1 98 ? 2.765 -3.924 11.882 1.00 97.81 98 ASP A C 1
ATOM 716 O O . ASP A 1 98 ? 3.787 -4.131 12.537 1.00 97.81 98 ASP A O 1
ATOM 720 N N . ASN A 1 99 ? 2.714 -2.961 10.958 1.00 96.31 99 ASN A N 1
ATOM 721 C CA . ASN A 1 99 ? 3.855 -2.114 10.618 1.00 96.31 99 ASN A CA 1
ATOM 722 C C . ASN A 1 99 ? 3.453 -0.645 10.376 1.00 96.31 99 ASN A C 1
ATOM 724 O O . ASN A 1 99 ? 2.378 -0.192 10.772 1.00 96.31 99 ASN A O 1
ATOM 728 N N . ASP A 1 100 ? 4.359 0.121 9.773 1.00 94.69 100 ASP A N 1
ATOM 729 C CA . ASP A 1 100 ? 4.219 1.558 9.572 1.00 94.69 100 ASP A CA 1
ATOM 730 C C . ASP A 1 100 ? 3.082 1.942 8.609 1.00 94.69 100 ASP A C 1
ATOM 732 O O . ASP A 1 100 ? 2.799 1.272 7.609 1.00 94.69 100 ASP A O 1
ATOM 736 N N . ILE A 1 101 ? 2.483 3.105 8.869 1.00 95.38 101 ILE A N 1
ATOM 737 C CA . ILE A 1 101 ? 1.585 3.795 7.942 1.00 95.38 101 ILE A CA 1
ATOM 738 C C . ILE A 1 101 ? 2.301 5.038 7.430 1.00 95.38 101 ILE A C 1
ATOM 740 O O . ILE A 1 101 ? 2.662 5.926 8.196 1.00 95.38 101 ILE A O 1
ATOM 744 N N . THR A 1 102 ? 2.486 5.127 6.120 1.00 94.06 102 THR A N 1
ATOM 745 C CA . THR A 1 102 ? 3.071 6.293 5.456 1.00 94.06 102 THR A CA 1
ATOM 746 C C . THR A 1 102 ? 2.023 6.970 4.587 1.00 94.06 102 THR A C 1
ATOM 748 O O . THR A 1 102 ? 1.546 6.379 3.619 1.00 94.06 102 THR A O 1
ATOM 751 N N . LEU A 1 103 ? 1.699 8.223 4.901 1.00 93.81 103 LEU A N 1
ATOM 752 C CA . LEU A 1 103 ? 0.818 9.087 4.120 1.00 93.81 103 LEU A CA 1
ATOM 753 C C . LEU A 1 103 ? 1.616 10.239 3.530 1.00 93.81 103 LEU A C 1
ATOM 755 O O . LEU A 1 103 ? 2.088 11.098 4.259 1.00 93.81 103 LEU A O 1
ATOM 759 N N . VAL A 1 104 ? 1.740 10.313 2.208 1.00 92.38 104 VAL A N 1
ATOM 760 C CA . VAL A 1 104 ? 2.479 11.417 1.576 1.00 92.38 104 VAL A CA 1
ATOM 761 C C . VAL A 1 104 ? 1.640 12.695 1.542 1.00 92.38 104 VAL A C 1
ATOM 763 O O . VAL A 1 104 ? 2.165 13.791 1.733 1.00 92.38 104 VAL A O 1
ATOM 766 N N . THR A 1 105 ? 0.334 12.591 1.288 1.00 91.50 105 THR A N 1
ATOM 767 C CA . THR A 1 105 ? -0.588 13.735 1.267 1.00 91.50 105 THR A CA 1
ATOM 768 C C . THR A 1 105 ? -2.002 13.306 1.652 1.00 91.50 105 THR A C 1
ATOM 770 O O . THR A 1 105 ? -2.520 12.345 1.092 1.00 91.50 105 THR A O 1
ATOM 773 N N . GLY A 1 106 ? -2.648 14.066 2.538 1.00 91.81 106 GLY A N 1
ATOM 774 C CA . GLY A 1 106 ? -4.031 13.867 2.978 1.00 91.81 106 GLY A CA 1
ATOM 775 C C . GLY A 1 106 ? -4.122 13.746 4.495 1.00 91.81 106 GLY A C 1
ATOM 776 O O . GLY A 1 106 ? -3.304 14.357 5.176 1.00 91.81 106 GLY A O 1
ATOM 777 N N . ASN A 1 107 ? -5.114 13.019 5.016 1.00 94.00 107 ASN A N 1
ATOM 778 C CA . ASN A 1 107 ? -5.346 12.928 6.460 1.00 94.00 107 ASN A CA 1
ATOM 779 C C . ASN A 1 107 ? -5.365 11.482 6.945 1.00 94.00 107 ASN A C 1
ATOM 781 O O . ASN A 1 107 ? -5.938 10.596 6.305 1.00 94.00 107 ASN A O 1
ATOM 785 N N . PHE A 1 108 ? -4.805 11.275 8.128 1.00 96.75 108 PHE A N 1
ATOM 786 C CA . PHE A 1 108 ? -4.919 10.032 8.867 1.00 96.75 108 PHE A CA 1
ATOM 787 C C . PHE A 1 108 ? -5.954 10.174 9.990 1.00 96.75 108 PHE A C 1
ATOM 789 O O . PHE A 1 108 ? -6.022 11.190 10.679 1.00 96.75 108 PHE A O 1
ATOM 796 N N . THR A 1 109 ? -6.797 9.164 10.177 1.00 97.69 109 THR A N 1
ATOM 797 C CA . THR A 1 109 ? -7.747 9.093 11.289 1.00 97.69 109 THR A CA 1
ATOM 798 C C . THR A 1 109 ? -7.724 7.698 11.884 1.00 97.69 109 THR A C 1
ATOM 800 O O . THR A 1 109 ? -7.981 6.712 11.199 1.00 97.69 109 THR A O 1
ATOM 803 N N . GLN A 1 110 ? -7.459 7.627 13.183 1.00 97.38 110 GLN A N 1
ATOM 804 C CA . GLN A 1 110 ? -7.477 6.390 13.946 1.00 97.38 110 GLN A CA 1
ATOM 805 C C . GLN A 1 110 ? -8.637 6.415 14.937 1.00 97.38 110 GLN A C 1
ATOM 807 O O . GLN A 1 110 ? -8.730 7.322 15.766 1.00 97.38 110 GLN A O 1
ATOM 812 N N . LEU A 1 111 ? -9.516 5.416 14.872 1.00 97.31 111 LEU A N 1
ATOM 813 C CA . LEU A 1 111 ? -10.580 5.244 15.856 1.00 97.31 111 LEU A CA 1
ATOM 814 C C . LEU A 1 111 ? -10.092 4.430 17.067 1.00 97.31 111 LEU A C 1
ATOM 816 O O . LEU A 1 111 ? -9.225 3.559 16.921 1.00 97.31 111 LEU A O 1
ATOM 820 N N . PRO A 1 112 ? -10.659 4.669 18.267 1.00 95.94 112 PRO A N 1
ATOM 821 C CA . PRO A 1 112 ? -10.339 3.895 19.461 1.00 95.94 112 PRO A CA 1
ATOM 822 C C . PRO A 1 112 ? -10.508 2.388 19.241 1.00 95.94 112 PRO A C 1
ATOM 824 O O . PRO A 1 112 ? -11.473 1.944 18.621 1.00 95.94 112 PRO A O 1
ATOM 827 N N . GLY A 1 113 ? -9.577 1.598 19.777 1.00 93.25 113 GLY A N 1
ATOM 828 C CA . GLY A 1 113 ? -9.608 0.136 19.678 1.00 93.25 113 GLY A CA 1
ATOM 829 C C . GLY A 1 113 ? -9.034 -0.442 18.380 1.00 93.25 113 GLY A C 1
ATOM 830 O O . GLY A 1 113 ? -9.102 -1.651 18.187 1.00 93.25 113 GLY A O 1
ATOM 831 N N . SER A 1 114 ? -8.471 0.387 17.503 1.00 96.38 114 SER A N 1
ATOM 832 C CA . SER A 1 114 ? -7.560 -0.068 16.446 1.00 96.38 114 SER A CA 1
ATOM 833 C C . SER A 1 114 ? -6.136 -0.247 16.981 1.00 96.38 114 SER A C 1
ATOM 835 O O . SER A 1 114 ? -5.741 0.422 17.941 1.00 96.38 114 SER A O 1
ATOM 837 N N . GLN A 1 115 ? -5.357 -1.132 16.361 1.00 97.00 115 GLN A N 1
ATOM 838 C CA . GLN A 1 115 ? -3.974 -1.416 16.744 1.00 97.00 115 GLN A CA 1
ATOM 839 C C . GLN A 1 115 ? -3.028 -1.133 15.581 1.00 97.00 115 GLN A C 1
ATOM 841 O O . GLN A 1 115 ? -3.217 -1.642 14.480 1.00 97.00 115 GLN A O 1
ATOM 846 N N . ILE A 1 116 ? -2.006 -0.320 15.839 1.00 97.19 116 ILE A N 1
ATOM 847 C CA . ILE A 1 116 ? -0.924 -0.038 14.895 1.00 97.19 116 ILE A CA 1
ATOM 848 C C . ILE A 1 116 ? 0.370 -0.277 15.657 1.00 97.19 116 ILE A C 1
ATOM 850 O O . ILE A 1 116 ? 0.627 0.394 16.656 1.00 97.19 116 ILE A O 1
ATOM 854 N N . VAL A 1 117 ? 1.133 -1.281 15.236 1.00 96.75 117 V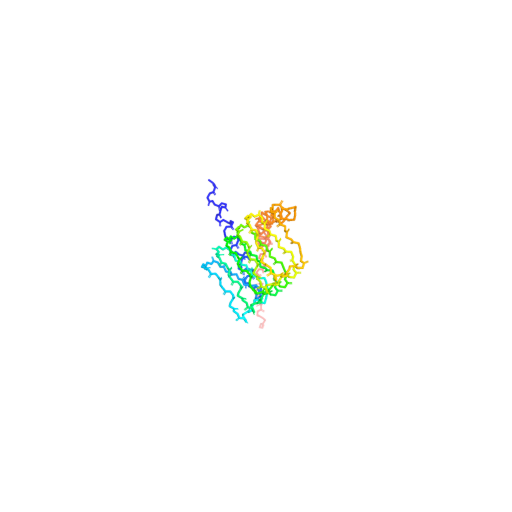AL A N 1
ATOM 855 C CA . VAL A 1 117 ? 2.390 -1.660 15.899 1.00 96.75 117 VAL A CA 1
ATOM 856 C C . VAL A 1 117 ? 3.526 -0.716 15.494 1.00 96.75 117 VAL A C 1
ATOM 858 O O . VAL A 1 117 ? 4.395 -0.416 16.313 1.00 96.75 117 VAL A O 1
ATOM 861 N N . GLY A 1 118 ? 3.509 -0.244 14.245 1.00 93.56 118 GLY A N 1
ATOM 862 C CA . GLY A 1 118 ? 4.495 0.686 13.699 1.00 93.56 118 GLY A CA 1
ATOM 863 C C . GLY A 1 118 ? 4.200 2.162 13.977 1.00 93.56 118 GLY A C 1
ATOM 864 O O . GLY A 1 118 ? 3.407 2.533 14.845 1.00 93.56 118 GLY A O 1
ATOM 865 N N . GLN A 1 119 ? 4.863 3.027 13.215 1.00 93.75 119 GLN A N 1
ATOM 866 C CA . GLN A 1 119 ? 4.724 4.479 13.274 1.00 93.75 119 GLN A CA 1
ATOM 867 C C . GLN A 1 119 ? 3.826 5.014 12.158 1.00 93.75 119 GLN A C 1
ATOM 869 O O . GLN A 1 119 ? 3.790 4.487 11.047 1.00 93.75 119 GLN A O 1
ATOM 874 N N . VAL A 1 120 ? 3.141 6.124 12.439 1.00 94.50 120 VAL A N 1
ATOM 875 C CA . VAL A 1 120 ? 2.408 6.889 11.426 1.00 94.50 120 VAL A CA 1
ATOM 876 C C . VAL A 1 120 ? 3.274 8.066 10.986 1.00 94.50 120 VAL A C 1
ATOM 878 O O . VAL A 1 120 ? 3.638 8.917 11.796 1.00 94.50 120 VAL A O 1
ATOM 881 N N . SER A 1 121 ? 3.622 8.097 9.704 1.00 93.12 121 SER A N 1
ATOM 882 C CA . SER A 1 121 ? 4.414 9.151 9.072 1.00 93.12 121 SER A CA 1
ATOM 883 C C . SER A 1 121 ? 3.571 9.909 8.056 1.00 93.12 121 SER A C 1
ATOM 885 O O . SER A 1 121 ? 3.069 9.314 7.105 1.00 93.12 121 SER A O 1
ATOM 887 N N . GLU A 1 122 ? 3.469 11.225 8.219 1.00 91.81 122 GLU A N 1
ATOM 888 C CA . GLU A 1 122 ? 2.753 12.110 7.298 1.00 91.81 122 GLU A CA 1
ATOM 889 C C . GLU A 1 122 ? 3.725 13.031 6.540 1.00 91.81 122 GLU A C 1
ATOM 891 O O . GLU A 1 122 ? 4.691 13.554 7.101 1.00 91.81 122 GLU A O 1
ATOM 896 N N . GLY A 1 123 ? 3.461 13.247 5.252 1.00 88.00 123 GLY A N 1
ATOM 897 C CA . GLY A 1 123 ? 4.243 14.095 4.360 1.00 88.00 123 GLY A CA 1
ATOM 898 C C . GLY A 1 123 ? 5.334 13.374 3.560 1.00 88.00 123 GLY A C 1
ATOM 899 O O . GLY A 1 123 ? 5.468 12.149 3.534 1.00 88.00 123 GLY A O 1
ATOM 900 N N . LEU A 1 124 ? 6.142 14.176 2.865 1.00 82.12 124 LEU A N 1
ATOM 901 C CA . LEU A 1 124 ? 7.309 13.710 2.115 1.00 82.12 124 LEU A CA 1
ATOM 902 C C . LEU A 1 124 ? 8.467 13.433 3.079 1.00 82.12 124 LEU A C 1
ATOM 904 O O . LEU A 1 124 ? 9.276 14.314 3.371 1.00 82.12 124 LEU A O 1
ATOM 908 N N . THR A 1 125 ? 8.552 12.202 3.574 1.00 81.81 125 THR A N 1
ATOM 909 C CA . THR A 1 125 ? 9.693 11.760 4.383 1.00 81.81 125 THR A CA 1
ATOM 910 C C . THR A 1 125 ? 10.906 11.428 3.507 1.00 81.81 125 THR A C 1
ATOM 912 O O . THR A 1 125 ? 10.796 11.195 2.299 1.00 81.81 125 THR A O 1
ATOM 915 N N . GLY A 1 126 ? 12.096 11.370 4.117 1.00 78.94 126 GLY A N 1
ATOM 916 C CA . GLY A 1 126 ? 13.335 11.023 3.409 1.00 78.94 126 GLY A CA 1
ATOM 917 C C . GLY A 1 126 ? 13.278 9.656 2.712 1.00 78.94 126 GLY A C 1
ATOM 918 O O . GLY A 1 126 ? 13.798 9.515 1.605 1.00 78.94 126 GLY A O 1
ATOM 919 N N . GLY A 1 127 ? 12.588 8.676 3.308 1.00 77.69 127 GLY A N 1
ATOM 920 C CA . GLY A 1 127 ? 12.380 7.356 2.704 1.00 77.69 127 GLY A CA 1
ATOM 921 C C . GLY A 1 127 ? 11.559 7.424 1.415 1.00 77.69 127 GLY A C 1
ATOM 922 O O . GLY A 1 127 ? 11.949 6.848 0.401 1.00 77.69 127 GLY A O 1
ATOM 923 N N . VAL A 1 128 ? 10.474 8.205 1.410 1.00 78.94 128 VAL A N 1
ATOM 924 C CA . VAL A 1 128 ? 9.636 8.407 0.217 1.00 78.94 128 VAL A CA 1
ATOM 925 C C . VAL A 1 128 ? 10.421 9.100 -0.894 1.00 78.94 128 VAL A C 1
ATOM 927 O O . VAL A 1 128 ? 10.369 8.671 -2.046 1.00 78.94 128 VAL A O 1
ATOM 930 N N . LEU A 1 129 ? 11.195 10.135 -0.560 1.00 81.19 129 LEU A N 1
ATOM 931 C CA . LEU A 1 129 ? 12.034 10.837 -1.534 1.00 81.19 129 LEU A CA 1
ATOM 932 C C . LEU A 1 129 ? 13.079 9.912 -2.166 1.00 81.19 129 LEU A C 1
ATOM 934 O O . LEU A 1 129 ? 13.296 9.978 -3.376 1.00 81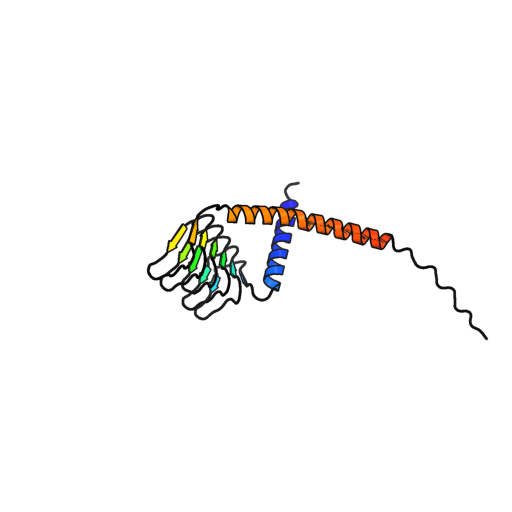.19 129 LEU A O 1
ATOM 938 N N . LEU A 1 130 ? 13.684 9.019 -1.378 1.00 81.00 130 LEU A N 1
ATOM 939 C CA . LEU A 1 130 ? 14.627 8.030 -1.889 1.00 81.00 130 LEU A CA 1
ATOM 940 C C . LEU A 1 130 ? 13.942 7.045 -2.845 1.00 81.00 130 LEU A C 1
ATOM 942 O O . LEU A 1 130 ? 14.468 6.789 -3.926 1.00 81.00 130 LEU A O 1
ATOM 946 N N . ILE A 1 131 ? 12.756 6.539 -2.493 1.00 79.44 131 ILE A N 1
ATOM 947 C CA . ILE A 1 131 ? 11.981 5.635 -3.356 1.00 79.44 131 ILE A CA 1
ATOM 948 C C . ILE A 1 131 ? 11.623 6.323 -4.679 1.00 79.44 131 ILE A C 1
ATOM 950 O O . ILE A 1 131 ? 11.830 5.742 -5.743 1.00 79.44 131 ILE A O 1
ATOM 954 N N . LEU A 1 132 ? 11.142 7.569 -4.640 1.00 79.88 132 LEU A N 1
ATOM 955 C CA . LEU A 1 132 ? 10.809 8.334 -5.845 1.00 79.88 132 LEU A CA 1
ATOM 956 C C . LEU A 1 132 ? 12.043 8.603 -6.713 1.00 79.88 132 LEU A C 1
ATOM 958 O O . LEU A 1 132 ? 11.978 8.458 -7.935 1.00 79.88 132 LEU A O 1
ATOM 962 N N . ALA A 1 133 ? 13.176 8.946 -6.098 1.00 81.50 133 ALA A N 1
ATOM 963 C CA . ALA A 1 133 ? 14.433 9.152 -6.809 1.00 81.50 133 ALA A CA 1
ATOM 964 C C . ALA A 1 133 ? 14.920 7.860 -7.485 1.00 81.50 133 ALA A C 1
ATOM 966 O O . ALA A 1 133 ? 15.281 7.879 -8.663 1.00 81.50 133 ALA A O 1
ATOM 967 N N . LEU A 1 134 ? 14.880 6.728 -6.777 1.00 81.12 134 LEU A N 1
ATOM 968 C CA . LEU A 1 134 ? 15.239 5.420 -7.326 1.00 81.12 134 LEU A CA 1
ATOM 969 C C . LEU A 1 134 ? 14.294 5.005 -8.455 1.00 81.12 134 LEU A C 1
ATOM 971 O O . LEU A 1 134 ? 14.762 4.571 -9.506 1.00 81.12 134 LEU A O 1
ATOM 975 N N . ALA A 1 135 ? 12.983 5.186 -8.284 1.00 77.62 135 ALA A N 1
ATOM 976 C CA . ALA A 1 135 ? 11.992 4.899 -9.317 1.00 77.62 135 ALA A CA 1
ATOM 977 C C . ALA A 1 135 ? 12.227 5.749 -10.578 1.00 77.62 135 ALA A C 1
ATOM 979 O O . ALA A 1 135 ? 12.208 5.221 -11.693 1.00 77.62 135 ALA A O 1
ATOM 980 N N . ALA A 1 136 ? 12.525 7.042 -10.414 1.00 77.12 136 ALA A N 1
ATOM 981 C CA . ALA A 1 136 ? 12.867 7.929 -11.521 1.00 77.12 136 ALA A CA 1
ATOM 982 C C . ALA A 1 136 ? 14.148 7.471 -12.242 1.00 77.12 136 ALA A C 1
ATOM 984 O O . ALA A 1 136 ? 14.150 7.352 -13.469 1.00 77.12 136 ALA A O 1
ATOM 985 N N . LEU A 1 137 ? 15.208 7.135 -11.499 1.00 84.12 137 LEU A N 1
ATOM 986 C CA . LEU A 1 137 ? 16.464 6.621 -12.058 1.00 84.12 137 LEU A CA 1
ATOM 987 C C . LEU A 1 137 ? 16.263 5.301 -12.815 1.00 84.12 137 LEU A C 1
ATOM 989 O O . LEU A 1 137 ? 16.729 5.168 -13.946 1.00 84.12 137 LEU A O 1
ATOM 993 N N . LEU A 1 138 ? 15.528 4.348 -12.238 1.00 81.00 138 LEU A N 1
ATOM 994 C CA . LEU A 1 138 ? 15.195 3.065 -12.868 1.00 81.00 138 LEU A CA 1
ATOM 995 C C . LEU A 1 138 ? 14.391 3.258 -14.159 1.00 81.00 138 LEU A C 1
ATOM 997 O O . LEU A 1 138 ? 14.690 2.617 -15.167 1.00 81.00 138 LEU A O 1
ATOM 1001 N N . SER A 1 139 ? 13.422 4.179 -14.159 1.00 77.19 139 SER A N 1
ATOM 1002 C CA . SER A 1 139 ? 12.601 4.480 -15.339 1.00 77.19 139 SER A CA 1
ATOM 1003 C C . SER A 1 139 ? 13.407 5.024 -16.526 1.00 77.19 139 SER A C 1
ATOM 1005 O O . SER A 1 139 ? 12.993 4.857 -17.672 1.00 77.19 139 SER A O 1
ATOM 1007 N N . LEU A 1 140 ? 14.573 5.629 -16.268 1.00 83.12 140 LEU A N 1
ATOM 1008 C CA . LEU A 1 140 ? 15.510 6.102 -17.289 1.00 83.12 140 LEU A CA 1
ATOM 1009 C C . LEU A 1 140 ? 16.540 5.025 -17.657 1.00 83.12 140 LEU A C 1
ATOM 1011 O O . LEU A 1 140 ? 16.815 4.808 -18.836 1.00 83.12 140 LEU A O 1
ATOM 1015 N N . ALA A 1 141 ? 17.099 4.327 -16.666 1.00 83.44 141 ALA A N 1
ATOM 1016 C CA . ALA A 1 141 ? 18.188 3.375 -16.867 1.00 83.44 141 ALA A CA 1
ATOM 1017 C C . ALA A 1 141 ? 17.750 2.104 -17.615 1.00 83.44 141 ALA A C 1
ATOM 1019 O O . ALA A 1 141 ? 18.461 1.651 -18.513 1.00 83.44 141 ALA A O 1
ATOM 1020 N N . VAL A 1 142 ? 16.579 1.542 -17.291 1.00 86.06 142 VAL A N 1
ATOM 1021 C CA . VAL A 1 142 ? 16.071 0.301 -17.906 1.00 86.06 142 VAL A CA 1
ATOM 1022 C C . VAL A 1 142 ? 15.883 0.418 -19.426 1.00 86.06 142 VAL A C 1
ATOM 1024 O O . VAL A 1 142 ? 16.422 -0.429 -20.142 1.00 86.06 142 VAL A O 1
ATOM 1027 N N . PRO A 1 143 ? 15.179 1.432 -19.973 1.00 81.81 143 PRO A N 1
ATOM 1028 C CA . PRO A 1 143 ? 15.027 1.547 -21.421 1.00 81.81 143 PRO A CA 1
ATOM 1029 C C . PRO A 1 143 ? 16.361 1.813 -22.127 1.00 81.81 143 PRO A C 1
ATOM 1031 O O . PRO A 1 143 ? 16.587 1.264 -23.203 1.00 81.81 143 PRO A O 1
ATOM 1034 N N . ILE A 1 144 ? 17.270 2.587 -21.520 1.00 88.56 144 ILE A N 1
ATOM 1035 C CA . ILE A 1 144 ? 18.614 2.812 -22.072 1.00 88.56 144 ILE A CA 1
ATOM 1036 C C . ILE A 1 144 ? 19.371 1.482 -22.172 1.00 88.56 144 ILE A C 1
ATOM 1038 O O . ILE A 1 144 ? 19.851 1.125 -23.249 1.00 88.56 144 ILE A O 1
ATOM 1042 N N . ALA A 1 145 ? 19.429 0.714 -21.082 1.00 89.88 145 ALA A N 1
ATOM 1043 C CA . ALA A 1 145 ? 20.089 -0.589 -21.054 1.00 89.88 145 ALA A CA 1
ATOM 1044 C C . ALA A 1 145 ? 19.470 -1.575 -22.059 1.00 89.88 145 ALA A C 1
ATOM 1046 O O . ALA A 1 145 ? 20.199 -2.293 -22.745 1.00 89.88 145 ALA A O 1
ATOM 1047 N N . LEU A 1 146 ? 18.141 -1.573 -22.202 1.00 90.06 146 LEU A N 1
ATOM 1048 C CA . LEU A 1 146 ? 17.432 -2.405 -23.172 1.00 90.06 146 LEU A CA 1
ATOM 1049 C C . LEU A 1 146 ? 17.817 -2.050 -24.615 1.00 90.06 146 LEU A C 1
ATOM 1051 O O . LEU A 1 146 ? 18.103 -2.944 -25.410 1.00 90.06 146 LEU A O 1
ATOM 1055 N N . VAL A 1 147 ? 17.881 -0.759 -24.952 1.00 92.75 147 VAL A N 1
ATOM 1056 C CA . VAL A 1 147 ? 18.328 -0.299 -26.277 1.00 92.75 147 VAL A CA 1
ATOM 1057 C C . VAL A 1 147 ? 19.766 -0.745 -26.543 1.00 92.75 147 VAL A C 1
ATOM 1059 O O . VAL A 1 147 ? 20.039 -1.305 -27.605 1.00 92.75 147 VAL A O 1
ATOM 1062 N N . PHE A 1 148 ? 20.672 -0.578 -25.576 1.00 93.38 148 PHE A N 1
ATOM 1063 C CA . PHE A 1 148 ? 22.052 -1.055 -25.704 1.00 93.38 148 PHE A CA 1
ATOM 1064 C C . PHE A 1 148 ? 22.129 -2.571 -25.912 1.00 93.38 148 PHE A C 1
ATOM 1066 O O . PHE A 1 148 ? 22.867 -3.027 -26.785 1.00 93.38 148 PHE A O 1
ATOM 1073 N N . ALA A 1 149 ? 21.347 -3.352 -25.165 1.00 91.81 149 ALA A N 1
ATOM 1074 C CA . ALA A 1 149 ? 21.300 -4.803 -25.310 1.00 91.81 149 ALA A CA 1
ATOM 1075 C C . ALA A 1 149 ? 20.803 -5.227 -26.702 1.00 91.81 149 ALA A C 1
ATOM 1077 O O . ALA A 1 149 ? 21.394 -6.115 -27.319 1.00 91.81 149 ALA A O 1
ATOM 1078 N N . ILE A 1 150 ? 19.771 -4.560 -27.231 1.00 93.44 150 ILE A N 1
ATOM 1079 C CA . ILE A 1 150 ? 19.237 -4.818 -28.577 1.00 93.44 150 ILE A CA 1
ATOM 1080 C C . ILE A 1 150 ? 20.280 -4.483 -29.650 1.00 93.44 150 ILE A C 1
ATOM 1082 O O . ILE A 1 150 ? 20.534 -5.302 -30.534 1.00 93.44 150 ILE A O 1
ATOM 1086 N N . VAL A 1 151 ? 20.925 -3.314 -29.562 1.00 94.56 151 VAL A N 1
ATOM 1087 C CA . VAL A 1 151 ? 21.975 -2.896 -30.509 1.00 94.56 151 VAL A CA 1
ATOM 1088 C C . VAL A 1 151 ? 23.153 -3.870 -30.479 1.00 94.56 151 VAL A C 1
ATOM 1090 O O . VAL A 1 151 ? 23.638 -4.296 -31.528 1.00 94.56 151 VAL A O 1
ATOM 1093 N N . PHE A 1 152 ? 23.588 -4.278 -29.288 1.00 93.31 152 PHE A N 1
ATOM 1094 C CA . PHE A 1 152 ? 24.676 -5.236 -29.117 1.00 93.31 152 PHE A CA 1
ATOM 1095 C C . PHE A 1 152 ? 24.331 -6.620 -29.683 1.00 93.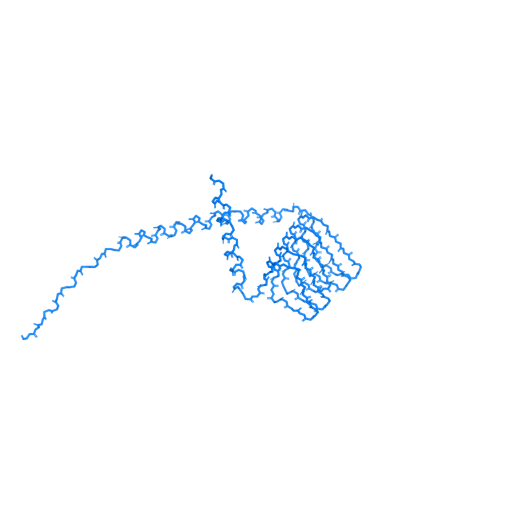31 152 PHE A C 1
ATOM 1097 O O . PHE A 1 152 ? 25.153 -7.236 -30.367 1.00 93.31 152 PHE A O 1
ATOM 1104 N N . ALA A 1 153 ? 23.111 -7.106 -29.445 1.00 91.75 153 ALA A N 1
ATOM 1105 C CA . ALA A 1 153 ? 22.632 -8.367 -30.001 1.00 91.75 153 ALA A CA 1
ATOM 1106 C C . ALA A 1 153 ? 22.568 -8.320 -31.538 1.00 91.75 153 ALA A C 1
ATOM 1108 O O . ALA A 1 153 ? 23.059 -9.238 -32.196 1.00 91.75 153 ALA A O 1
ATOM 1109 N N . ALA A 1 154 ? 22.046 -7.233 -32.115 1.00 91.12 154 ALA A N 1
ATOM 1110 C CA . ALA A 1 154 ? 22.003 -7.031 -33.562 1.00 91.12 154 ALA A CA 1
ATOM 1111 C C . ALA A 1 154 ? 23.411 -6.998 -34.175 1.00 91.12 154 ALA A C 1
ATOM 1113 O O . ALA A 1 154 ? 23.674 -7.680 -35.165 1.00 91.12 154 ALA A O 1
ATOM 1114 N N . PHE A 1 155 ? 24.348 -6.285 -33.543 1.00 92.62 155 PHE A N 1
ATOM 1115 C CA . PHE A 1 155 ? 25.743 -6.258 -33.975 1.00 92.62 155 PHE A CA 1
ATOM 1116 C C . PHE A 1 155 ? 26.375 -7.657 -33.953 1.00 92.62 155 PHE A C 1
ATOM 1118 O O . PHE A 1 155 ? 27.013 -8.060 -34.924 1.00 92.62 155 PHE A O 1
ATOM 1125 N N . ARG A 1 156 ? 26.147 -8.451 -32.895 1.00 91.06 156 ARG A N 1
ATOM 1126 C CA . ARG A 1 156 ? 26.629 -9.843 -32.836 1.00 91.06 156 ARG A CA 1
ATOM 1127 C C . ARG A 1 156 ? 26.035 -10.732 -33.927 1.00 91.06 156 ARG A C 1
ATOM 1129 O O . ARG A 1 156 ? 26.740 -11.604 -34.430 1.00 91.06 156 ARG A O 1
ATOM 1136 N N . LEU A 1 157 ? 24.767 -10.536 -34.287 1.00 87.25 157 LEU A N 1
ATOM 1137 C CA . LEU A 1 157 ? 24.131 -11.287 -35.372 1.00 87.25 157 LEU A CA 1
ATOM 1138 C C . LEU A 1 157 ? 24.725 -10.923 -36.737 1.00 87.25 157 LEU A C 1
ATOM 1140 O O . LEU A 1 157 ? 24.977 -11.823 -37.531 1.00 87.25 157 LEU A O 1
ATOM 1144 N N . LEU A 1 158 ? 25.031 -9.646 -36.981 1.00 86.38 158 LEU A N 1
ATOM 1145 C CA . LEU A 1 158 ? 25.676 -9.198 -38.222 1.00 86.38 158 LEU A CA 1
ATOM 1146 C C . LEU A 1 158 ? 27.128 -9.690 -38.357 1.00 86.38 158 LEU A C 1
ATOM 1148 O O . LEU A 1 158 ? 27.603 -9.906 -39.467 1.00 86.38 158 LEU A O 1
ATOM 1152 N N . GLN A 1 159 ? 27.830 -9.906 -37.241 1.00 86.25 159 GLN A N 1
ATOM 1153 C CA . GLN A 1 159 ? 29.199 -10.443 -37.228 1.00 86.25 159 GLN A CA 1
ATOM 1154 C C . GLN A 1 159 ? 29.263 -11.975 -37.397 1.00 86.25 159 GLN A C 1
ATOM 1156 O O . GLN A 1 159 ? 30.356 -12.527 -37.559 1.00 86.25 159 GLN A O 1
ATOM 1161 N N . ARG A 1 160 ? 28.129 -12.697 -37.385 1.00 78.56 160 ARG A N 1
ATOM 1162 C CA . ARG A 1 160 ? 28.113 -14.126 -37.737 1.00 78.56 160 ARG A CA 1
ATOM 1163 C C . ARG A 1 160 ? 28.355 -14.267 -39.241 1.00 78.56 160 ARG A C 1
ATOM 1165 O O . ARG A 1 160 ? 27.427 -14.167 -40.037 1.00 78.56 160 ARG A O 1
ATOM 1172 N N . LYS A 1 161 ? 29.609 -14.511 -39.635 1.00 68.06 161 LYS A N 1
ATOM 1173 C CA . LYS A 1 161 ? 29.945 -14.872 -41.019 1.00 68.06 161 LYS A CA 1
ATOM 1174 C C . LYS A 1 161 ? 29.112 -16.091 -41.452 1.00 68.06 161 LYS A C 1
ATOM 1176 O O . LYS A 1 161 ? 29.054 -17.057 -40.686 1.00 68.06 161 LYS A O 1
ATOM 1181 N N . PRO A 1 162 ? 28.502 -16.088 -42.652 1.00 66.69 162 PRO A N 1
ATOM 1182 C CA . PRO A 1 162 ? 27.915 -17.300 -43.205 1.00 66.69 162 PRO A CA 1
ATOM 1183 C C . PRO A 1 162 ? 29.007 -18.370 -43.311 1.00 66.69 162 PRO A C 1
ATOM 1185 O O . PRO A 1 162 ? 30.107 -18.097 -43.798 1.00 66.69 162 PRO A O 1
ATOM 1188 N N . GLY A 1 163 ? 28.725 -19.565 -42.784 1.00 69.19 163 GLY A N 1
ATOM 1189 C CA . GLY A 1 163 ? 29.636 -20.702 -42.887 1.00 69.19 163 GLY A CA 1
ATOM 1190 C C . GLY A 1 163 ? 29.926 -21.022 -44.358 1.00 69.19 163 GLY A C 1
ATOM 1191 O O . GLY A 1 163 ? 29.056 -20.792 -45.204 1.00 69.19 163 GLY A O 1
ATOM 1192 N N . PRO A 1 164 ? 31.133 -21.512 -4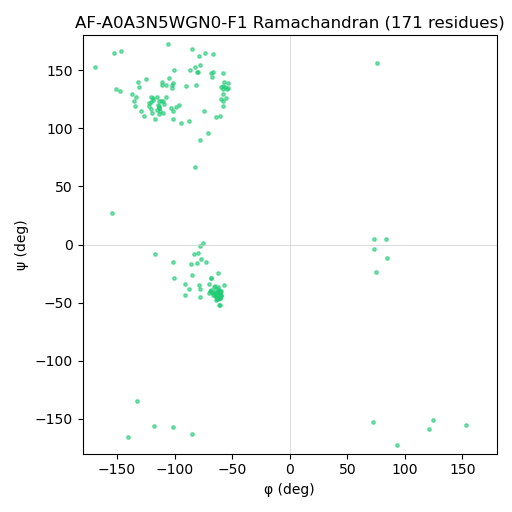4.691 1.00 71.31 164 PRO A N 1
ATOM 1193 C CA . PRO A 1 164 ? 31.461 -21.851 -46.068 1.00 71.31 164 PRO A CA 1
ATOM 1194 C C . PRO A 1 164 ? 30.456 -22.884 -46.605 1.00 71.31 164 PRO A C 1
ATOM 1196 O O . PRO A 1 164 ? 30.072 -23.793 -45.860 1.00 71.31 164 PRO A O 1
ATOM 1199 N N . PRO A 1 165 ? 30.006 -22.758 -47.867 1.00 71.25 165 PRO A N 1
ATOM 1200 C CA . PRO A 1 165 ? 29.104 -23.729 -48.469 1.00 71.25 165 PRO A CA 1
ATOM 1201 C C . PRO A 1 165 ? 29.725 -25.127 -48.381 1.00 71.25 165 PRO A C 1
ATOM 1203 O O . PRO A 1 165 ? 30.873 -25.332 -48.777 1.00 71.25 165 PRO A O 1
ATOM 1206 N N . GLY A 1 166 ? 28.973 -26.072 -47.810 1.00 69.44 166 GLY A N 1
ATOM 1207 C CA . GLY A 1 166 ? 29.405 -27.458 -47.675 1.00 69.44 166 GLY A CA 1
ATOM 1208 C C . GLY A 1 166 ? 29.731 -28.041 -49.047 1.00 69.44 166 GLY A C 1
ATOM 1209 O O . GLY A 1 166 ? 28.888 -28.020 -49.945 1.00 69.44 166 GLY A O 1
ATOM 1210 N N . LEU A 1 167 ? 30.960 -28.534 -49.213 1.00 67.94 167 LEU A N 1
ATOM 1211 C CA . LEU A 1 167 ? 31.375 -29.241 -50.421 1.00 67.94 167 LEU A CA 1
ATOM 1212 C C . LEU A 1 167 ? 30.458 -30.458 -50.639 1.00 67.94 167 LEU A C 1
ATOM 1214 O O . LEU A 1 167 ? 30.165 -31.173 -49.675 1.00 67.94 167 LEU A O 1
ATOM 1218 N N . PRO A 1 168 ? 30.001 -30.708 -51.880 1.00 66.50 168 PRO A N 1
ATOM 1219 C CA . PRO A 1 168 ? 29.163 -31.857 -52.181 1.00 66.50 168 PRO A CA 1
ATOM 1220 C C . PRO A 1 168 ? 29.917 -33.134 -51.816 1.00 66.50 168 PRO A C 1
ATOM 1222 O O . PRO A 1 168 ? 31.042 -33.352 -52.268 1.00 66.50 168 PRO A O 1
ATOM 1225 N N . GLN A 1 169 ? 29.298 -33.974 -50.983 1.00 60.91 169 GLN A N 1
ATOM 1226 C CA . GLN A 1 169 ? 29.826 -35.300 -50.696 1.00 60.91 169 GLN A CA 1
ATOM 1227 C C . GLN A 1 169 ? 29.890 -36.082 -52.007 1.00 60.91 169 GLN A C 1
ATOM 1229 O O . GLN A 1 169 ? 28.863 -36.401 -52.611 1.00 60.91 169 GLN A O 1
ATOM 1234 N N . GLY A 1 170 ? 31.115 -36.332 -52.469 1.00 58.72 170 GLY A N 1
ATOM 1235 C CA . GLY A 1 170 ? 31.377 -37.173 -53.623 1.00 58.72 170 GLY A CA 1
ATOM 1236 C C . GLY A 1 170 ? 30.789 -38.556 -53.376 1.00 58.72 170 GLY A C 1
ATOM 1237 O O . GLY A 1 170 ? 31.160 -39.234 -52.421 1.00 58.72 170 GLY A O 1
ATOM 1238 N N . LYS A 1 171 ? 29.854 -38.962 -54.236 1.00 53.72 171 LYS A N 1
ATOM 1239 C CA . LYS A 1 171 ? 29.414 -40.351 -54.335 1.00 53.72 171 LYS A CA 1
ATOM 1240 C C . LYS A 1 171 ? 30.607 -41.181 -54.806 1.00 53.72 171 LYS A C 1
ATOM 1242 O O . LYS A 1 171 ? 31.018 -41.054 -55.955 1.00 53.72 171 LYS A O 1
ATOM 1247 N N . THR A 1 172 ? 31.156 -42.007 -53.925 1.00 62.16 172 THR A N 1
ATOM 1248 C CA . THR A 1 172 ? 32.005 -43.134 -54.313 1.00 62.16 172 THR A CA 1
ATOM 1249 C C . THR A 1 172 ? 31.106 -44.227 -54.888 1.00 62.16 172 THR A C 1
ATOM 1251 O O . THR A 1 172 ? 30.259 -44.765 -54.171 1.00 62.16 172 THR A O 1
ATOM 1254 N N . SER A 1 173 ? 31.269 -44.509 -56.181 1.00 63.94 173 SER A N 1
ATOM 1255 C CA . SER A 1 173 ? 30.880 -45.770 -56.824 1.00 63.94 173 SER A CA 1
ATOM 1256 C C . SER A 1 173 ? 32.135 -46.558 -57.143 1.00 63.94 173 SER A C 1
ATOM 1258 O O . SER A 1 173 ? 33.149 -45.904 -57.474 1.00 63.94 173 SER A O 1
#

pLDDT: mean 84.57, std 13.97, range [47.56, 98.31]

Sequence (173 aa):
MLRSTVRYHFVFLGIILLMIGLSGCSQVVTGGNYTLGSGQRVDGSLFILSSNADLLEGSLVTGSVIQLCCNLTVRGQVNDGIFMLAGNVMVETGAQIDNDITLVTGNFTQLPGSQIVGQVSEGLTGGVLLILALAALLSLAVPIALVFAIVFAAFRLLQRKPGPPGLPQGKTS

Mean predicted aligned error: 11.04 Å

Radius of gyration: 24.66 Å; Cα contacts (8 Å, |Δi|>4): 339; chains: 1; bounding box: 47×63×76 Å

Solvent-accessible surface area (backbone atoms only — not comparable to full-atom values): 9043 Å² total; per-residue (Å²): 126,77,74,58,59,58,54,54,52,53,53,50,53,51,50,51,52,49,55,48,47,68,66,74,38,35,47,77,44,78,66,63,75,44,70,45,47,61,71,37,73,42,67,26,36,42,37,33,55,58,30,38,35,36,33,30,54,65,12,38,28,63,24,35,42,39,30,50,29,46,39,39,39,33,26,16,37,28,63,25,34,39,40,32,51,30,38,35,42,36,36,32,54,66,11,37,27,58,27,38,36,39,34,41,37,75,48,82,45,77,40,79,70,40,45,64,70,42,55,82,45,77,41,86,43,73,68,55,53,51,52,52,51,50,51,54,50,48,70,55,48,52,60,53,53,49,52,52,50,50,54,52,52,51,53,55,58,70,66,56,72,80,75,79,81,79,73,80,81,77,81,85,127

Nearest PDB structures (foldseek):
  4ygu-assembly1_A  TM=4.691E-01  e=5.736E+00  Bacteroides eggerthii DSM 20697
  4ygu-assembly2_B  TM=4.474E-01  e=7.130E+00  Bacteroides eggerthii DSM 20697

Foldseek 3Di:
DVPVVVVLVVVVVVVVVVVQVVVVQEAAADDDEEEQDACRERREEYHAEDYEYEDAANYEYAAEYEYAEEEYEFNYEYCEEYEYAEYEYEYEANYEHAEEYEYQYYYYHYYPNYYYNYYYHYHDDPVNVVVVVVVVVCSVVVVVVVVVVVVVVVVVVVPPDDDDPDDPDDDDD

Secondary structure (DSSP, 8-state):
-HHHHHHHHHHHHHHHHHHHHTTSS-EEE-SS-EEE-TT-EESS-EEE-SS-EEE-TT-EESS-EEE-SSEEEE-SEESS-EEESSSEEEE-TT-EE-S-EEESSS-EEE-TT-EE-S-EEES--HHHHHHHHHHHHHHHHHHHHHHHHHHHHHHHHHT-PPPPPPPP-----